Protein AF-J4GNJ0-F1 (afdb_monomer)

Organism: NCBI:txid599839

Radius of gyration: 18.59 Å; Cα contacts (8 Å, |Δi|>4): 223; chains: 1; bounding box: 46×24×50 Å

Solvent-accessible surface area (backbone atoms only — not comparable to full-atom values): 8146 Å² total; per-residue (Å²): 134,63,66,44,80,66,44,81,57,94,44,36,36,33,31,40,38,69,86,52,64,25,33,43,35,40,65,31,77,82,58,44,85,45,52,78,86,70,65,81,76,83,63,74,74,61,94,55,90,60,44,46,62,47,76,44,73,52,52,70,68,59,48,52,53,49,26,30,55,51,17,24,53,44,35,67,73,45,49,49,56,51,28,50,74,70,74,51,84,83,84,60,48,45,88,45,11,23,33,71,59,74,50,55,53,60,68,59,36,37,39,46,50,46,61,68,86,43,83,81,58,69,79,68,57,69,72,53,70,54,77,84,70,91,75,90,127

Structure (mmCIF, N/CA/C/O backbone):
data_AF-J4GNJ0-F1
#
_entry.id   AF-J4GNJ0-F1
#
loop_
_atom_site.group_PDB
_atom_site.id
_atom_site.type_symbol
_atom_site.label_atom_id
_atom_site.label_alt_id
_atom_site.label_comp_id
_atom_site.label_asym_id
_atom_site.label_entity_id
_atom_site.label_seq_id
_atom_site.pdbx_PDB_ins_code
_atom_site.Cartn_x
_atom_site.Cartn_y
_atom_site.Cartn_z
_atom_site.occupancy
_atom_site.B_iso_or_equiv
_atom_site.auth_seq_id
_atom_site.auth_comp_id
_atom_site.auth_asym_id
_atom_site.auth_atom_id
_atom_site.pdbx_PDB_model_num
ATOM 1 N N . MET A 1 1 ? -1.266 -14.611 13.419 1.00 60.84 1 MET A N 1
ATOM 2 C CA . MET A 1 1 ? -1.194 -13.269 14.043 1.00 60.84 1 MET A CA 1
ATOM 3 C C . MET A 1 1 ? -2.604 -12.832 14.402 1.00 60.84 1 MET A C 1
ATOM 5 O O . MET A 1 1 ? -3.481 -12.962 13.559 1.00 60.84 1 MET A O 1
ATOM 9 N N . SER A 1 2 ? -2.844 -12.379 15.633 1.00 79.38 2 SER A N 1
ATOM 10 C CA . SER A 1 2 ? -4.157 -11.843 16.021 1.00 79.38 2 SER A CA 1
ATOM 11 C C . SER A 1 2 ? -4.271 -10.378 15.576 1.00 79.38 2 SER A C 1
ATOM 13 O O . SER A 1 2 ? -3.281 -9.644 15.603 1.00 79.38 2 SER A O 1
ATOM 15 N N . SER A 1 3 ? -5.452 -9.954 15.126 1.00 86.69 3 SER A N 1
ATOM 16 C CA . SER A 1 3 ? -5.732 -8.569 14.728 1.00 86.69 3 SER A CA 1
ATOM 17 C C . SER A 1 3 ? -7.119 -8.148 15.208 1.00 86.69 3 SER A C 1
ATOM 19 O O . SER A 1 3 ? -8.036 -8.968 15.255 1.00 86.69 3 SER A O 1
ATOM 21 N N . ARG A 1 4 ? -7.271 -6.871 15.563 1.00 89.19 4 ARG A N 1
ATOM 22 C CA . ARG A 1 4 ? -8.541 -6.243 15.943 1.00 89.19 4 ARG A CA 1
ATOM 23 C C . ARG A 1 4 ? -9.037 -5.374 14.791 1.00 89.19 4 ARG A C 1
ATOM 25 O O . ARG A 1 4 ? -8.296 -4.530 14.298 1.00 89.19 4 ARG A O 1
ATOM 32 N N . LEU A 1 5 ? -10.288 -5.554 14.384 1.00 91.06 5 LEU A N 1
ATOM 33 C CA . LEU A 1 5 ? -10.966 -4.650 13.454 1.00 91.06 5 LEU A CA 1
ATOM 34 C C . LEU A 1 5 ? -11.220 -3.302 14.149 1.00 91.06 5 LEU A C 1
ATOM 36 O O . LEU A 1 5 ? -11.749 -3.290 15.259 1.00 91.06 5 LEU A O 1
ATOM 40 N N . ILE A 1 6 ? -10.813 -2.200 13.516 1.00 91.44 6 ILE A N 1
ATOM 41 C CA . ILE A 1 6 ? -10.984 -0.834 14.049 1.00 91.44 6 ILE A CA 1
ATOM 42 C C . ILE A 1 6 ? -11.926 0.016 13.197 1.00 91.44 6 ILE A C 1
ATOM 44 O O . ILE A 1 6 ? -12.599 0.884 13.731 1.00 91.44 6 ILE A O 1
ATOM 48 N N . VAL A 1 7 ? -11.996 -0.240 11.889 1.00 92.62 7 VAL A N 1
ATOM 49 C CA . VAL A 1 7 ? -12.964 0.392 10.988 1.00 92.62 7 VAL A CA 1
ATOM 50 C C . VAL A 1 7 ? -13.463 -0.652 10.009 1.00 92.62 7 VAL A C 1
ATOM 52 O O . VAL A 1 7 ? -12.674 -1.440 9.484 1.00 92.62 7 VAL A O 1
ATOM 55 N N . ASN A 1 8 ? -14.765 -0.629 9.749 1.00 93.50 8 ASN A N 1
ATOM 56 C CA . ASN A 1 8 ? -15.395 -1.411 8.703 1.00 93.50 8 ASN A CA 1
ATOM 57 C C . ASN A 1 8 ? -16.368 -0.527 7.925 1.00 93.50 8 ASN A C 1
ATOM 59 O O . ASN A 1 8 ? -17.282 0.048 8.513 1.00 93.50 8 ASN A O 1
ATOM 63 N N . THR A 1 9 ? -16.163 -0.419 6.619 1.00 89.00 9 THR A N 1
ATOM 64 C CA . THR A 1 9 ? -17.030 0.319 5.694 1.00 89.00 9 THR A CA 1
ATOM 65 C C . THR A 1 9 ? -17.300 -0.546 4.460 1.00 89.00 9 THR A C 1
ATOM 67 O O . THR A 1 9 ? -16.606 -1.544 4.267 1.00 89.00 9 THR A O 1
ATOM 70 N N . PRO A 1 10 ? -18.246 -0.164 3.585 1.00 89.69 10 PRO A N 1
ATOM 71 C CA . PRO A 1 10 ? -18.443 -0.856 2.310 1.00 89.69 10 PRO A CA 1
ATOM 72 C C . PRO A 1 10 ? -17.228 -0.830 1.369 1.00 89.69 10 PRO A C 1
ATOM 74 O O . PRO A 1 10 ? -17.180 -1.624 0.441 1.00 89.69 10 PRO A O 1
ATOM 77 N N . TYR A 1 11 ? -16.271 0.084 1.575 1.00 88.50 11 TYR A N 1
ATOM 78 C CA . TYR A 1 11 ? -15.157 0.304 0.643 1.00 88.50 11 TYR A CA 1
ATOM 79 C C . TYR A 1 11 ? -13.807 -0.166 1.176 1.00 88.50 11 TYR A C 1
ATOM 81 O O . TYR A 1 11 ? -12.883 -0.422 0.406 1.00 88.50 11 TYR A O 1
ATOM 89 N N . TYR A 1 12 ? -13.659 -0.231 2.496 1.00 93.44 12 TYR A N 1
ATOM 90 C CA . TYR A 1 12 ? -12.424 -0.663 3.127 1.00 93.44 12 TYR A CA 1
ATOM 91 C C . TYR A 1 12 ? -12.656 -1.133 4.561 1.00 93.44 12 TYR A C 1
ATOM 93 O O . TYR A 1 12 ? -13.602 -0.721 5.242 1.00 93.44 12 TYR A O 1
ATOM 101 N N . SER A 1 13 ? -11.712 -1.929 5.051 1.00 93.75 13 SER A N 1
ATOM 102 C CA . SER A 1 13 ? -11.567 -2.241 6.466 1.00 93.75 13 SER A CA 1
ATOM 103 C C . SER A 1 13 ? -10.156 -1.921 6.953 1.00 93.75 13 SER A C 1
ATOM 105 O O . SER A 1 13 ? -9.171 -2.072 6.228 1.00 93.75 13 SER A O 1
ATOM 107 N N . ALA A 1 14 ? -10.054 -1.466 8.199 1.00 93.12 14 ALA A N 1
ATOM 108 C CA . ALA A 1 14 ? -8.778 -1.232 8.862 1.00 93.12 14 ALA A CA 1
ATOM 109 C C . ALA A 1 14 ? -8.660 -2.140 10.086 1.00 93.12 14 ALA A C 1
ATOM 111 O O . ALA A 1 14 ? -9.594 -2.262 10.886 1.00 93.12 14 ALA A O 1
ATOM 112 N N . ARG A 1 15 ? -7.499 -2.780 10.238 1.00 93.00 15 ARG A N 1
ATOM 113 C CA . ARG A 1 15 ? -7.205 -3.720 11.325 1.00 93.00 15 ARG A CA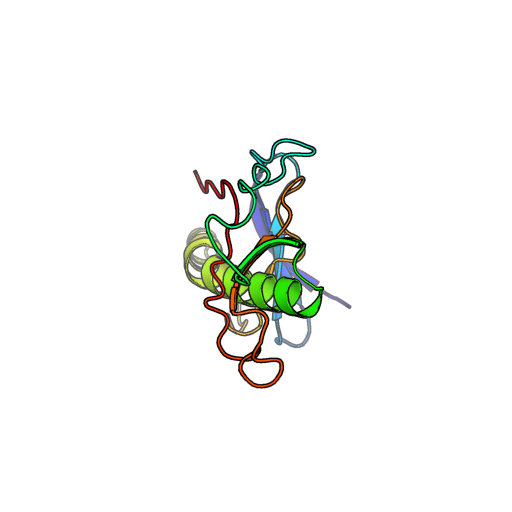 1
ATOM 114 C C . ARG A 1 15 ? -5.927 -3.320 12.045 1.00 93.00 15 ARG A C 1
ATOM 116 O O . ARG A 1 15 ? -4.910 -3.065 11.411 1.00 93.00 15 ARG A O 1
ATOM 123 N N . GLN A 1 16 ? -5.963 -3.323 13.370 1.00 90.19 16 GLN A N 1
ATOM 124 C CA . GLN A 1 16 ? -4.792 -3.148 14.220 1.00 90.19 16 GLN A CA 1
ATOM 125 C C . GLN A 1 16 ? -4.219 -4.522 14.585 1.00 90.19 16 GLN A C 1
ATOM 127 O O . GLN A 1 16 ? -4.937 -5.382 15.099 1.00 90.19 16 GLN A O 1
ATOM 132 N N . TYR A 1 17 ? -2.929 -4.748 14.342 1.00 87.44 17 TYR A N 1
ATOM 133 C CA . TYR A 1 17 ? -2.268 -5.996 14.729 1.00 87.44 17 TYR A CA 1
ATOM 134 C C . TYR A 1 17 ? -1.957 -6.029 16.233 1.00 87.44 17 TYR A C 1
ATOM 136 O O . TYR A 1 17 ? -1.531 -5.032 16.825 1.00 87.44 17 TYR A O 1
ATOM 144 N N . VAL A 1 18 ? -2.178 -7.187 16.864 1.00 75.88 18 VAL A N 1
ATOM 145 C CA . VAL A 1 18 ? -1.895 -7.396 18.294 1.00 75.88 18 VAL A CA 1
ATOM 146 C C . VAL A 1 18 ? -0.385 -7.320 18.534 1.00 75.88 18 VAL A C 1
ATOM 148 O O . VAL A 1 18 ? 0.393 -7.886 17.773 1.00 75.88 18 VAL A O 1
ATOM 151 N N . GLY A 1 19 ? 0.023 -6.590 19.577 1.00 70.69 19 GLY A N 1
ATOM 152 C CA . GLY A 1 19 ? 1.418 -6.179 19.803 1.00 70.69 19 GLY A CA 1
ATOM 153 C C . GLY A 1 19 ? 1.688 -4.707 19.466 1.00 70.69 19 GLY A C 1
ATOM 154 O O . GLY A 1 19 ? 2.812 -4.244 19.613 1.00 70.69 19 GLY A O 1
ATOM 155 N N . GLY A 1 20 ? 0.661 -3.961 19.033 1.00 60.41 20 GLY A N 1
ATOM 156 C CA . GLY A 1 20 ? 0.678 -2.494 18.944 1.00 60.41 20 GLY A CA 1
ATOM 157 C C . GLY A 1 20 ? 1.421 -1.916 17.739 1.00 60.41 20 GLY A C 1
ATOM 158 O O . GLY A 1 20 ? 1.427 -0.702 17.555 1.00 60.41 20 GLY A O 1
ATOM 159 N N . ALA A 1 21 ? 2.021 -2.756 16.898 1.00 67.00 21 ALA A N 1
ATOM 160 C CA . ALA A 1 21 ? 3.046 -2.283 15.982 1.00 67.00 21 ALA A CA 1
ATOM 161 C C . ALA A 1 21 ? 2.559 -1.884 14.588 1.00 67.00 21 ALA A C 1
ATOM 163 O O . ALA A 1 21 ? 3.361 -1.301 13.883 1.00 67.00 21 ALA A O 1
ATOM 164 N N . GLY A 1 22 ? 1.318 -2.134 14.152 1.00 83.81 22 GLY A N 1
ATOM 165 C CA . GLY A 1 22 ? 0.928 -1.785 12.776 1.00 83.81 22 GLY A CA 1
ATOM 166 C C . GLY A 1 22 ? -0.565 -1.815 12.480 1.00 83.81 22 GLY A C 1
ATOM 167 O O . GLY A 1 22 ? -1.341 -2.479 13.175 1.00 83.81 22 GLY A O 1
ATOM 168 N N . ILE A 1 23 ? -0.949 -1.092 11.427 1.00 90.56 23 ILE A N 1
ATOM 169 C CA . ILE A 1 23 ? -2.323 -1.009 10.919 1.00 90.56 23 ILE A CA 1
ATOM 170 C C . ILE A 1 23 ? -2.341 -1.530 9.486 1.00 90.56 23 ILE A C 1
ATOM 172 O O . ILE A 1 23 ? -1.669 -0.987 8.614 1.00 90.56 23 ILE A O 1
ATOM 176 N N . GLY A 1 24 ? -3.111 -2.587 9.249 1.00 92.56 24 GLY A N 1
ATOM 177 C CA . GLY A 1 24 ? -3.388 -3.092 7.910 1.00 92.56 24 GLY A CA 1
ATOM 178 C C . GLY A 1 24 ? -4.653 -2.454 7.357 1.00 92.56 24 GLY A C 1
ATOM 179 O O . GLY A 1 24 ? -5.689 -2.471 8.027 1.00 92.56 24 GLY A O 1
ATOM 180 N N . ILE A 1 25 ? -4.572 -1.918 6.143 1.00 93.69 25 ILE A N 1
ATOM 181 C CA . ILE A 1 25 ? -5.726 -1.391 5.409 1.00 93.69 25 ILE A CA 1
ATOM 182 C C . ILE A 1 25 ? -6.043 -2.337 4.261 1.00 93.69 25 ILE A C 1
ATOM 184 O O . ILE A 1 25 ? -5.169 -2.661 3.460 1.00 93.69 25 ILE A O 1
ATOM 188 N N . PHE A 1 26 ? -7.295 -2.764 4.184 1.00 93.88 26 PHE A N 1
ATOM 189 C CA . PHE A 1 26 ? -7.797 -3.693 3.184 1.00 93.88 26 PHE A CA 1
ATOM 190 C C . PHE A 1 26 ? -8.890 -2.981 2.406 1.00 93.88 26 PHE A C 1
ATOM 192 O O . PHE A 1 26 ? -9.861 -2.523 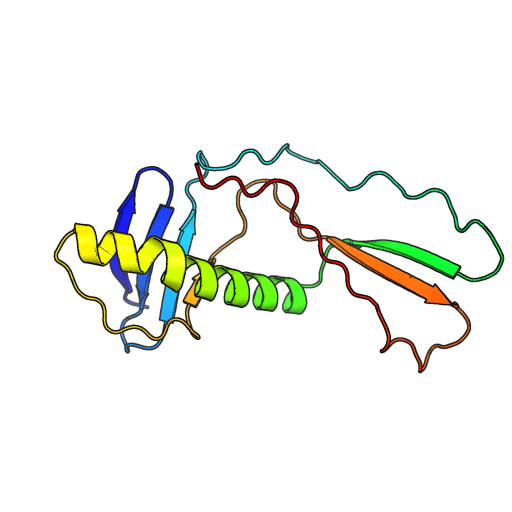3.008 1.00 93.88 26 PHE A O 1
ATOM 199 N N . LEU A 1 27 ? -8.717 -2.861 1.097 1.00 91.00 27 LEU A N 1
ATOM 200 C CA . LEU A 1 27 ? -9.731 -2.284 0.223 1.00 91.00 27 LEU A CA 1
ATOM 201 C C . LEU A 1 27 ? -10.696 -3.381 -0.212 1.00 91.00 27 LEU A C 1
ATOM 203 O O . LEU A 1 27 ? -10.285 -4.528 -0.387 1.00 91.00 27 LEU A O 1
ATOM 207 N N . ASP A 1 28 ? -11.962 -3.021 -0.368 1.00 88.69 28 ASP A N 1
ATOM 208 C CA . ASP A 1 28 ? -12.951 -3.909 -0.959 1.00 88.69 28 ASP A CA 1
ATOM 209 C C . ASP A 1 28 ? -12.746 -4.002 -2.478 1.00 88.69 28 ASP A C 1
ATOM 211 O O . ASP A 1 28 ? -12.375 -3.026 -3.137 1.00 88.69 28 ASP A O 1
ATOM 215 N N . ASP A 1 29 ? -13.017 -5.175 -3.043 1.00 78.69 29 ASP A N 1
ATOM 216 C CA . ASP A 1 29 ? -12.909 -5.430 -4.481 1.00 78.69 29 ASP A CA 1
ATOM 217 C C . ASP A 1 29 ? -13.843 -4.534 -5.309 1.00 78.69 29 ASP A C 1
ATOM 219 O O . ASP A 1 29 ? -13.519 -4.200 -6.449 1.00 78.69 29 ASP A O 1
ATOM 223 N N . ALA A 1 30 ? -14.988 -4.129 -4.751 1.00 77.88 30 ALA A N 1
ATOM 224 C CA . ALA A 1 30 ? -15.931 -3.215 -5.387 1.00 77.88 30 ALA A CA 1
ATOM 225 C C . ALA A 1 30 ? -15.473 -1.746 -5.333 1.00 77.88 30 ALA A C 1
ATOM 227 O O . ALA A 1 30 ? -15.995 -0.914 -6.074 1.00 77.88 30 ALA A O 1
ATOM 228 N N . ALA A 1 31 ? -14.480 -1.416 -4.501 1.00 74.56 31 ALA A N 1
ATOM 229 C CA . ALA A 1 31 ? -13.917 -0.075 -4.358 1.00 74.56 31 ALA A CA 1
ATOM 230 C C . ALA A 1 31 ? -12.739 0.168 -5.323 1.00 74.56 31 ALA A C 1
ATOM 232 O O . ALA A 1 31 ? -11.721 0.755 -4.955 1.00 74.56 31 ALA A O 1
ATOM 233 N N . THR A 1 32 ? -12.858 -0.303 -6.568 1.00 76.12 32 THR A N 1
ATOM 234 C CA . THR A 1 32 ? -11.866 -0.079 -7.627 1.00 76.12 32 THR A CA 1
ATOM 235 C C . THR A 1 32 ? -12.534 0.449 -8.892 1.00 76.12 32 THR A C 1
ATOM 237 O O . THR A 1 32 ? -13.567 -0.051 -9.331 1.00 76.12 32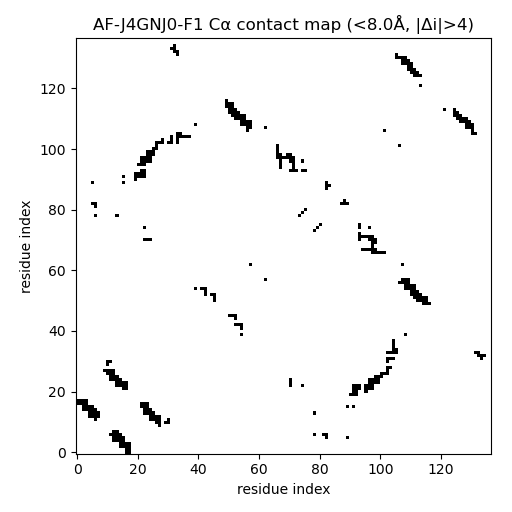 THR A O 1
ATOM 240 N N . ASP A 1 33 ? -11.909 1.431 -9.529 1.00 76.94 33 ASP A N 1
ATOM 241 C CA . ASP A 1 33 ? -12.183 1.824 -10.916 1.00 76.94 33 ASP A CA 1
ATOM 242 C C . ASP A 1 33 ? -11.092 1.304 -11.876 1.00 76.94 33 ASP A C 1
ATOM 244 O O . ASP A 1 33 ? -10.966 1.742 -13.027 1.00 76.94 33 ASP A O 1
ATOM 248 N N . GLY A 1 34 ? -10.276 0.364 -11.386 1.00 72.25 34 GLY A N 1
ATOM 249 C CA . GLY A 1 34 ? -9.191 -0.260 -12.121 1.00 72.25 34 GLY A CA 1
ATOM 250 C C . GLY A 1 34 ? -9.725 -1.044 -13.312 1.00 72.25 34 GLY A C 1
ATOM 251 O O . GLY A 1 34 ? -10.514 -1.976 -13.168 1.00 72.25 34 GLY A O 1
ATOM 252 N N . VAL A 1 35 ? -9.256 -0.694 -14.508 1.00 75.94 35 VAL A N 1
ATOM 253 C CA . VAL A 1 35 ? -9.610 -1.411 -15.737 1.00 75.94 35 VAL A CA 1
ATOM 254 C C . VAL A 1 35 ? -8.662 -2.606 -15.909 1.00 75.94 35 VAL A C 1
ATOM 256 O O . VAL A 1 35 ? -7.445 -2.395 -15.985 1.00 75.94 35 VAL A O 1
ATOM 259 N N . PRO A 1 36 ? -9.174 -3.851 -16.005 1.00 78.31 36 PRO A N 1
ATOM 260 C CA . PRO A 1 36 ? -8.344 -5.037 -16.183 1.00 78.31 36 PRO A CA 1
ATOM 261 C C . PRO A 1 36 ? -7.399 -4.912 -17.380 1.00 78.31 36 PRO A C 1
ATOM 263 O O . PRO A 1 36 ? -7.800 -4.503 -18.468 1.00 78.31 36 PRO A O 1
ATOM 266 N N . GLY A 1 37 ? -6.132 -5.283 -17.189 1.00 72.81 37 GLY A N 1
ATOM 267 C CA . GLY A 1 37 ? -5.147 -5.327 -18.273 1.00 72.81 37 GLY A CA 1
ATOM 268 C C . GLY A 1 37 ? -4.710 -3.961 -18.808 1.00 72.81 37 GLY A C 1
ATOM 269 O O . GLY A 1 37 ? -3.953 -3.918 -19.778 1.00 72.81 37 GLY A O 1
ATOM 270 N N . ARG A 1 38 ? -5.130 -2.849 -18.189 1.00 75.44 38 ARG A N 1
ATOM 271 C CA . ARG A 1 38 ? -4.674 -1.515 -18.577 1.00 75.44 38 ARG A CA 1
ATOM 272 C C . ARG A 1 38 ? -3.181 -1.377 -18.293 1.00 75.44 38 ARG A C 1
ATOM 274 O O . ARG A 1 38 ? -2.723 -1.502 -17.160 1.00 75.44 38 ARG A O 1
ATOM 281 N N . ARG A 1 39 ? -2.418 -1.109 -19.346 1.00 73.75 39 ARG A N 1
ATOM 282 C CA . ARG A 1 39 ? -0.984 -0.820 -19.282 1.00 73.75 39 ARG A CA 1
ATOM 283 C C . ARG A 1 39 ? -0.753 0.612 -19.763 1.00 73.75 39 ARG A C 1
ATOM 285 O O . ARG A 1 39 ? -1.550 1.102 -20.570 1.00 73.75 39 ARG A O 1
ATOM 292 N N . PRO A 1 40 ? 0.295 1.304 -19.286 1.00 71.44 40 PRO A N 1
ATOM 293 C CA . PRO A 1 40 ? 0.724 2.550 -19.903 1.00 71.44 40 PRO A CA 1
ATOM 294 C C . PRO A 1 40 ? 0.900 2.341 -21.415 1.00 71.44 40 PRO A C 1
ATOM 296 O O . PRO A 1 40 ? 1.372 1.273 -21.818 1.00 71.44 40 PRO A O 1
ATOM 299 N N . PRO A 1 41 ? 0.501 3.310 -22.260 1.00 67.69 41 PRO A N 1
ATOM 300 C CA . PRO A 1 41 ? 0.719 3.190 -23.693 1.00 67.69 41 PRO A CA 1
ATOM 301 C C . PRO A 1 41 ? 2.218 2.990 -23.956 1.00 67.69 41 PRO A C 1
ATOM 303 O O . PRO A 1 41 ? 3.032 3.608 -23.258 1.00 67.69 41 PRO A O 1
ATOM 306 N N . PRO A 1 42 ? 2.596 2.146 -24.934 1.00 58.28 42 PRO A N 1
ATOM 307 C CA . PRO A 1 42 ? 3.992 2.022 -25.320 1.00 58.28 42 PRO A CA 1
ATOM 308 C C . PRO A 1 42 ? 4.501 3.418 -25.680 1.00 58.28 42 PRO A C 1
ATOM 310 O O . PRO A 1 42 ? 3.919 4.103 -26.526 1.00 58.28 42 PRO A O 1
ATOM 313 N N . MET A 1 43 ? 5.546 3.880 -24.990 1.00 58.41 43 MET A N 1
ATOM 314 C CA . MET A 1 43 ? 6.184 5.127 -25.384 1.00 58.41 43 MET A CA 1
ATOM 315 C C . MET A 1 43 ? 6.800 4.925 -26.768 1.00 58.41 43 MET A C 1
ATOM 317 O O . MET A 1 43 ? 7.355 3.864 -27.062 1.00 58.41 43 MET A O 1
AT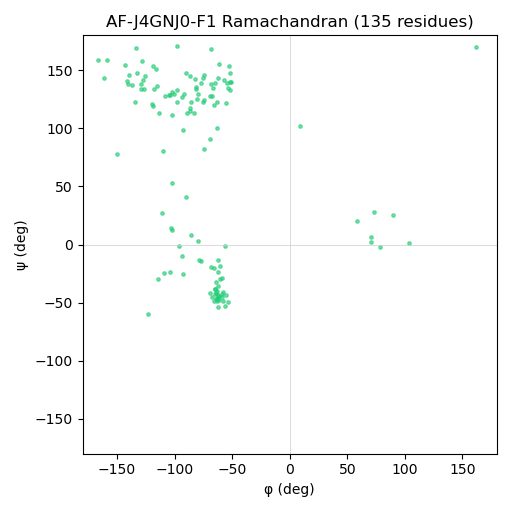OM 321 N N . LYS A 1 44 ? 6.672 5.940 -27.631 1.00 57.34 44 LYS A N 1
ATOM 322 C CA . LYS A 1 44 ? 7.400 5.970 -28.903 1.00 57.34 44 LYS A CA 1
ATOM 323 C C . LYS A 1 44 ? 8.892 5.735 -28.603 1.00 57.34 44 LYS A C 1
ATOM 325 O O . LYS A 1 44 ? 9.366 6.256 -27.588 1.00 57.34 44 LYS A O 1
ATOM 330 N N . PRO A 1 45 ? 9.605 4.946 -29.429 1.00 50.19 45 PRO A N 1
ATOM 331 C CA . PRO A 1 45 ? 11.026 4.687 -29.231 1.00 50.19 45 PRO A CA 1
ATOM 332 C C . PRO A 1 45 ? 11.799 6.010 -29.105 1.00 50.19 45 PRO A C 1
ATOM 334 O O . PRO A 1 45 ? 11.312 7.038 -29.588 1.00 50.19 45 PRO A O 1
ATOM 337 N N . PRO A 1 46 ? 12.954 6.007 -28.416 1.00 53.56 46 PRO A N 1
ATOM 338 C CA . PRO A 1 46 ? 13.668 7.227 -28.073 1.00 53.56 46 PRO A CA 1
ATOM 339 C C . PRO A 1 46 ? 13.885 8.083 -29.316 1.00 53.56 46 PRO A C 1
ATOM 341 O O . PRO A 1 46 ? 14.271 7.582 -30.369 1.00 53.56 46 PRO A O 1
ATOM 344 N N . ILE A 1 47 ? 13.587 9.370 -29.164 1.00 54.47 47 ILE A N 1
ATOM 345 C CA . ILE A 1 47 ? 13.568 10.355 -30.244 1.00 54.47 47 ILE A CA 1
ATOM 346 C C . ILE A 1 47 ? 14.979 10.581 -30.806 1.00 54.47 47 ILE A C 1
ATOM 348 O O . ILE A 1 47 ? 15.087 10.976 -31.953 1.00 54.47 47 ILE A O 1
ATOM 352 N N . GLU A 1 48 ? 16.043 10.252 -30.071 1.00 53.94 48 GLU A N 1
ATOM 353 C CA . GLU A 1 48 ? 17.433 10.428 -30.497 1.00 53.94 48 GLU A CA 1
ATOM 354 C C . GLU A 1 48 ? 18.370 9.535 -29.651 1.00 53.94 48 GLU A C 1
ATOM 356 O O . GLU A 1 48 ? 18.134 9.306 -28.462 1.00 53.94 48 GLU A O 1
ATOM 361 N N . GLU A 1 49 ? 19.398 8.995 -30.310 1.00 56.97 49 GLU A N 1
ATOM 362 C CA . GLU A 1 49 ? 20.639 8.370 -29.813 1.00 56.97 49 GLU A CA 1
ATOM 363 C C . GLU A 1 49 ? 20.766 8.095 -28.292 1.00 56.97 49 GLU A C 1
ATOM 365 O O . GLU A 1 49 ? 21.144 8.955 -27.497 1.00 56.97 49 GLU A O 1
ATOM 370 N N . GLY A 1 50 ? 20.566 6.835 -27.881 1.00 57.88 50 GLY A N 1
ATOM 371 C CA . GLY A 1 50 ? 21.075 6.337 -26.592 1.00 57.88 50 GLY A CA 1
ATOM 372 C C . GLY A 1 50 ? 20.344 6.828 -25.337 1.00 57.88 50 GLY A C 1
ATOM 373 O O . GLY A 1 50 ? 20.957 6.915 -24.274 1.00 57.88 50 GLY A O 1
ATOM 374 N N . MET A 1 51 ? 19.053 7.150 -25.433 1.00 63.28 51 MET A N 1
ATOM 375 C CA . MET A 1 51 ? 18.195 7.442 -24.278 1.00 63.28 51 MET A CA 1
ATOM 376 C C . MET A 1 51 ? 17.297 6.242 -23.935 1.00 63.28 51 MET A C 1
ATOM 378 O O . MET A 1 51 ? 16.619 5.692 -24.796 1.00 63.28 51 MET A O 1
ATOM 382 N N . ILE A 1 52 ? 17.248 5.848 -22.665 1.00 66.38 52 ILE A N 1
ATOM 383 C CA . ILE A 1 52 ? 16.250 4.947 -22.083 1.00 66.38 52 ILE A CA 1
ATOM 384 C C . ILE A 1 52 ? 14.992 5.773 -21.815 1.00 66.38 52 ILE A C 1
ATOM 386 O O . ILE A 1 52 ? 15.070 6.840 -21.210 1.00 66.38 52 ILE A O 1
ATOM 390 N N . ASN A 1 53 ? 13.838 5.287 -22.270 1.00 71.44 53 ASN A N 1
ATOM 391 C CA . ASN A 1 53 ? 12.534 5.889 -22.006 1.00 71.44 53 ASN A CA 1
ATOM 392 C C . ASN A 1 53 ? 11.456 4.797 -21.977 1.00 71.44 53 ASN A C 1
ATOM 394 O O . ASN A 1 53 ? 10.759 4.568 -22.966 1.00 71.44 53 ASN A O 1
ATOM 398 N N . VAL A 1 54 ? 11.381 4.057 -20.871 1.00 74.12 54 VAL A N 1
ATOM 399 C CA . VAL A 1 54 ? 10.554 2.845 -20.771 1.00 74.12 54 VAL A CA 1
ATOM 400 C C . VAL A 1 54 ? 9.724 2.833 -19.495 1.00 74.12 54 VAL A C 1
ATOM 402 O O . VAL A 1 54 ? 10.145 3.340 -18.457 1.00 74.12 54 VAL A O 1
ATOM 405 N N . PHE A 1 55 ? 8.537 2.232 -19.576 1.00 77.50 55 PHE A N 1
ATOM 406 C CA . PHE A 1 55 ? 7.775 1.835 -18.398 1.00 77.50 55 PHE A CA 1
ATOM 407 C C . PHE A 1 55 ? 8.006 0.359 -18.124 1.00 77.50 55 PHE A C 1
ATOM 409 O O . PHE A 1 55 ? 7.863 -0.475 -19.018 1.00 77.50 55 PHE A O 1
ATOM 416 N N . GLU A 1 56 ? 8.276 0.039 -16.872 1.00 82.31 56 GLU A N 1
ATOM 417 C CA . GLU A 1 56 ? 8.347 -1.331 -16.382 1.00 82.31 56 GLU A CA 1
ATOM 418 C C . GLU A 1 56 ? 7.459 -1.487 -15.152 1.00 82.31 56 GLU A C 1
ATOM 420 O O . GLU A 1 56 ? 7.103 -0.502 -14.502 1.00 82.31 56 GLU A O 1
ATOM 425 N N . GLN A 1 57 ? 7.060 -2.719 -14.852 1.00 83.69 57 GLN A N 1
ATOM 426 C CA . GLN A 1 57 ? 6.382 -2.985 -13.589 1.00 83.69 57 GLN A CA 1
ATOM 427 C C . GLN A 1 57 ? 7.374 -2.792 -12.448 1.00 83.69 57 GLN A C 1
ATOM 429 O O . GLN A 1 57 ? 8.533 -3.187 -12.561 1.00 83.69 57 GLN A O 1
ATOM 434 N N . ALA A 1 58 ? 6.909 -2.166 -11.373 1.00 84.62 58 ALA A N 1
ATOM 435 C CA . ALA A 1 58 ? 7.713 -1.973 -10.181 1.00 84.62 58 ALA A CA 1
ATOM 436 C C . ALA A 1 58 ? 8.098 -3.324 -9.561 1.00 84.62 58 ALA A C 1
ATOM 438 O O . ALA A 1 58 ? 7.288 -4.253 -9.538 1.00 84.62 58 ALA A O 1
ATOM 439 N N . ASP A 1 59 ? 9.313 -3.405 -9.024 1.00 88.38 59 ASP A N 1
ATOM 440 C CA . ASP A 1 59 ? 9.731 -4.537 -8.202 1.00 88.38 59 ASP A CA 1
ATOM 441 C C . ASP A 1 59 ? 8.984 -4.580 -6.856 1.00 88.38 59 ASP A C 1
ATOM 443 O O . ASP A 1 59 ? 8.284 -3.645 -6.451 1.00 88.38 59 ASP A O 1
ATOM 447 N N . GLU A 1 60 ? 9.118 -5.705 -6.154 1.00 89.75 60 GLU A N 1
ATOM 448 C CA . GLU A 1 60 ? 8.428 -5.941 -4.886 1.00 89.75 60 GLU A CA 1
ATOM 449 C C . GLU A 1 60 ? 8.834 -4.931 -3.801 1.00 89.75 60 GLU A C 1
ATOM 451 O O . GLU A 1 60 ? 7.992 -4.493 -3.014 1.00 89.75 60 GLU A O 1
ATOM 456 N N . GLU A 1 61 ? 10.102 -4.513 -3.773 1.00 89.81 61 GLU A N 1
ATOM 457 C CA . GLU A 1 61 ? 10.593 -3.520 -2.817 1.00 89.81 61 GLU A CA 1
ATOM 458 C C . GLU A 1 61 ? 9.897 -2.169 -3.022 1.00 89.81 61 GLU A C 1
ATOM 460 O O . GLU A 1 61 ? 9.348 -1.588 -2.080 1.00 89.81 61 GLU A O 1
ATOM 465 N N . THR A 1 62 ? 9.839 -1.701 -4.268 1.00 86.50 62 THR A N 1
ATOM 466 C CA . THR A 1 62 ? 9.155 -0.466 -4.651 1.00 86.50 62 THR A CA 1
ATOM 467 C C . THR A 1 62 ? 7.666 -0.556 -4.331 1.00 86.50 62 THR A C 1
ATOM 469 O O . THR A 1 62 ? 7.105 0.370 -3.741 1.00 86.50 62 THR A O 1
ATOM 472 N N . VAL A 1 63 ? 7.016 -1.680 -4.650 1.00 88.00 63 VAL A N 1
ATOM 473 C CA . VAL A 1 63 ? 5.604 -1.922 -4.315 1.00 88.00 63 VAL A CA 1
ATOM 474 C C . VAL A 1 63 ? 5.369 -1.835 -2.807 1.00 88.00 63 VAL A C 1
ATOM 476 O O . VAL A 1 63 ? 4.462 -1.123 -2.370 1.00 88.00 63 VAL A O 1
ATOM 479 N N . ASN A 1 64 ? 6.190 -2.504 -2.001 1.00 89.75 64 ASN A N 1
ATOM 480 C CA . ASN A 1 64 ? 6.056 -2.512 -0.546 1.00 89.75 64 ASN A CA 1
ATOM 481 C C . ASN A 1 64 ? 6.297 -1.126 0.067 1.00 89.75 64 ASN A C 1
ATOM 483 O O . ASN A 1 64 ? 5.568 -0.719 0.977 1.00 89.75 64 ASN A O 1
ATOM 487 N N . ASN A 1 65 ? 7.257 -0.364 -0.460 1.00 89.62 65 ASN A N 1
ATOM 488 C CA . ASN A 1 65 ? 7.486 1.022 -0.053 1.00 89.62 65 ASN A CA 1
ATOM 489 C C . ASN A 1 65 ? 6.266 1.906 -0.349 1.00 89.62 65 ASN A C 1
ATOM 491 O O . ASN A 1 65 ? 5.823 2.664 0.518 1.00 89.62 65 ASN A O 1
ATOM 495 N N . TRP A 1 66 ? 5.655 1.753 -1.525 1.00 90.62 66 TRP A N 1
ATOM 496 C CA . TRP A 1 66 ? 4.422 2.464 -1.869 1.00 90.62 66 TRP A CA 1
ATOM 497 C C . TRP A 1 66 ? 3.236 2.056 -0.996 1.00 90.62 66 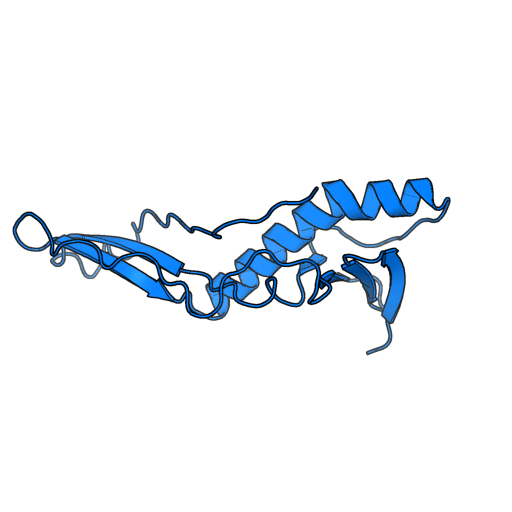TRP A C 1
ATOM 499 O O . TRP A 1 66 ? 2.503 2.926 -0.528 1.00 90.62 66 TRP A O 1
ATOM 509 N N . LYS A 1 67 ? 3.065 0.760 -0.713 1.00 92.25 67 LYS A N 1
ATOM 510 C CA . LYS A 1 67 ? 2.027 0.260 0.201 1.00 92.25 67 LYS A CA 1
ATOM 511 C C . LYS A 1 67 ? 2.149 0.871 1.601 1.00 92.25 67 LYS A C 1
ATOM 513 O O . LYS A 1 67 ? 1.132 1.249 2.183 1.00 92.25 67 LYS A O 1
ATOM 518 N N . ARG A 1 68 ? 3.371 1.019 2.128 1.00 91.88 68 ARG A N 1
ATOM 519 C CA . ARG A 1 68 ? 3.635 1.696 3.414 1.00 91.88 68 ARG A CA 1
ATOM 520 C C . ARG A 1 68 ? 3.307 3.185 3.354 1.00 91.88 68 ARG A C 1
ATOM 522 O O . ARG A 1 68 ? 2.582 3.688 4.207 1.00 91.88 68 ARG A O 1
ATOM 529 N N . MET A 1 69 ? 3.778 3.883 2.320 1.00 91.44 69 MET A N 1
ATOM 530 C CA . MET A 1 69 ? 3.528 5.318 2.161 1.00 91.44 69 MET A CA 1
ATOM 531 C C . MET A 1 69 ? 2.030 5.632 2.039 1.00 91.44 69 MET A C 1
ATOM 533 O O . MET A 1 69 ? 1.523 6.502 2.745 1.00 91.44 69 MET A O 1
ATOM 537 N N . LEU A 1 70 ? 1.303 4.893 1.193 1.00 90.94 70 LEU A N 1
ATOM 538 C CA . LEU A 1 70 ? -0.150 5.029 1.080 1.00 90.94 70 LEU A CA 1
ATOM 539 C C . LEU A 1 70 ? -0.851 4.635 2.379 1.00 90.94 70 LEU A C 1
ATOM 541 O O . LEU A 1 70 ? -1.764 5.333 2.803 1.00 90.94 70 LEU A O 1
ATOM 545 N N . GLY A 1 71 ? -0.410 3.555 3.031 1.00 92.12 71 GLY A N 1
ATOM 546 C CA . GLY A 1 71 ? -0.942 3.119 4.320 1.00 92.12 71 GLY A CA 1
ATOM 547 C C . GLY A 1 71 ? -0.907 4.233 5.364 1.00 92.12 71 GLY A C 1
ATOM 548 O O . GLY A 1 71 ? -1.936 4.536 5.967 1.00 92.12 71 GLY A O 1
ATOM 549 N N . LYS A 1 72 ? 0.243 4.898 5.514 1.00 93.12 72 LYS A N 1
ATOM 550 C CA . LYS A 1 72 ? 0.400 6.057 6.401 1.00 93.12 72 LYS A CA 1
ATOM 551 C C . LYS A 1 72 ? -0.598 7.170 6.073 1.00 93.12 72 LYS A C 1
ATOM 553 O O . LYS A 1 72 ? -1.338 7.606 6.955 1.00 93.12 72 LYS A O 1
ATOM 558 N N . ILE A 1 73 ? -0.655 7.593 4.807 1.00 91.06 73 ILE A N 1
ATOM 559 C CA . ILE A 1 73 ? -1.551 8.671 4.356 1.00 91.06 73 ILE A CA 1
ATOM 560 C C . ILE A 1 73 ? -3.014 8.315 4.649 1.00 91.06 73 ILE A C 1
ATOM 562 O O . ILE A 1 73 ? -3.757 9.133 5.188 1.00 91.06 73 ILE A O 1
ATOM 566 N N . LEU A 1 74 ? -3.428 7.085 4.343 1.00 91.06 74 LEU A N 1
ATOM 567 C CA . LEU A 1 74 ? -4.795 6.619 4.568 1.00 91.06 74 LEU A CA 1
ATOM 568 C C . LEU A 1 74 ? -5.150 6.576 6.056 1.00 91.06 74 LEU A C 1
ATOM 570 O O . LEU A 1 74 ? -6.266 6.949 6.424 1.00 91.06 74 LEU A O 1
ATOM 574 N N . VAL A 1 75 ? -4.219 6.174 6.928 1.00 91.81 75 VAL A N 1
ATOM 575 C CA . VAL A 1 75 ? -4.466 6.217 8.374 1.00 91.81 75 VAL A CA 1
ATOM 576 C C . VAL A 1 75 ? -4.692 7.642 8.857 1.00 91.81 75 VAL A C 1
ATOM 578 O O . VAL A 1 75 ? -5.628 7.886 9.620 1.00 91.81 75 VAL A O 1
ATOM 581 N N . GLU A 1 76 ? -3.850 8.578 8.429 1.00 90.88 76 GLU A N 1
ATOM 582 C CA . GLU A 1 76 ? -3.925 9.973 8.864 1.00 90.88 76 GLU A CA 1
ATOM 583 C C . GLU A 1 76 ? -5.186 10.675 8.353 1.00 90.88 76 GLU A C 1
ATOM 585 O O . GLU A 1 76 ? -5.859 11.360 9.125 1.00 90.88 76 GLU A O 1
ATOM 590 N N . GLN A 1 77 ? -5.514 10.482 7.074 1.00 91.50 77 GLN A N 1
ATOM 591 C CA . GLN A 1 77 ? -6.549 11.251 6.380 1.00 91.50 77 GLN A CA 1
ATOM 592 C C . GLN A 1 77 ? -7.936 10.601 6.413 1.00 91.50 77 GLN A C 1
ATOM 594 O O . GLN A 1 77 ? -8.928 11.314 6.294 1.00 91.50 77 GLN A O 1
ATOM 599 N N . ILE A 1 78 ? -8.029 9.274 6.565 1.00 91.25 78 ILE A N 1
ATOM 600 C CA . ILE A 1 78 ? -9.303 8.541 6.456 1.00 91.25 78 ILE A CA 1
ATOM 601 C C . ILE A 1 78 ? -9.594 7.740 7.728 1.00 91.25 78 ILE A C 1
ATOM 603 O O . ILE A 1 78 ? -10.573 8.017 8.421 1.00 91.25 78 ILE A O 1
ATOM 607 N N . VAL A 1 79 ? -8.712 6.803 8.101 1.00 90.88 79 VAL A N 1
ATOM 608 C CA . VAL A 1 79 ? -8.984 5.870 9.212 1.00 90.88 79 VAL A CA 1
ATOM 609 C C . VAL A 1 79 ? -9.125 6.610 10.539 1.00 90.88 79 VAL A C 1
ATOM 611 O O . VAL A 1 79 ? -10.055 6.352 11.296 1.00 90.88 79 VAL A O 1
ATOM 614 N N . ARG A 1 80 ? -8.222 7.548 10.854 1.00 90.38 80 ARG A N 1
ATOM 615 C CA . ARG A 1 80 ? -8.270 8.294 12.120 1.00 90.38 80 ARG A CA 1
ATOM 616 C C . ARG A 1 80 ? -9.537 9.158 12.238 1.00 90.38 80 ARG A C 1
ATOM 618 O O . ARG A 1 80 ? -10.167 9.098 13.299 1.00 90.38 80 ARG A O 1
ATOM 625 N N . PRO A 1 81 ? -9.944 9.932 11.214 1.00 90.81 81 PRO A N 1
ATOM 626 C CA . PRO A 1 81 ? -11.248 10.589 11.210 1.00 90.81 81 PRO A CA 1
ATOM 627 C C . PRO A 1 81 ? -12.427 9.632 11.407 1.00 90.81 81 PRO A C 1
ATOM 629 O O . PRO A 1 81 ? -13.306 9.934 12.214 1.00 90.81 81 PRO A O 1
ATOM 632 N N . ASP A 1 82 ? -12.434 8.476 10.743 1.00 91.38 82 ASP A N 1
ATOM 633 C CA . ASP A 1 82 ? -13.541 7.519 10.837 1.00 91.38 82 ASP A CA 1
ATOM 634 C C . ASP A 1 82 ? -13.624 6.842 12.209 1.00 91.38 82 ASP A C 1
ATOM 636 O O . ASP A 1 82 ? -14.707 6.777 12.790 1.00 91.38 82 ASP A O 1
ATOM 640 N N . VAL A 1 83 ? -12.491 6.450 12.800 1.00 89.38 83 VAL A N 1
ATOM 641 C CA . VAL A 1 83 ? -12.453 5.939 14.182 1.00 89.38 83 VAL A CA 1
ATOM 642 C C . VAL A 1 83 ? -12.989 6.984 15.163 1.00 89.38 83 VAL A C 1
ATOM 644 O O . VAL A 1 83 ? -13.798 6.667 16.035 1.00 89.38 83 VAL A O 1
ATOM 647 N N . LYS A 1 84 ? -12.604 8.256 14.988 1.00 88.81 84 LYS A N 1
ATOM 648 C CA . LYS A 1 84 ? -13.102 9.353 15.829 1.00 88.81 84 LYS A CA 1
ATOM 649 C C . LYS A 1 84 ? -14.614 9.549 15.677 1.00 88.81 84 LYS A C 1
ATOM 651 O O . LYS A 1 84 ? -15.285 9.794 16.676 1.00 88.81 84 LYS A O 1
ATOM 656 N N . ARG A 1 85 ? -15.159 9.438 14.458 1.00 88.44 85 ARG A N 1
ATOM 657 C CA . ARG A 1 85 ? -16.611 9.514 14.191 1.00 88.44 85 ARG A CA 1
ATOM 658 C C . ARG A 1 85 ? -17.385 8.370 14.844 1.00 88.44 85 ARG A C 1
ATOM 660 O O . ARG A 1 85 ? -18.519 8.573 15.262 1.00 88.44 85 ARG A O 1
ATOM 667 N N . GLN A 1 86 ? -16.767 7.198 14.959 1.00 88.00 86 GLN A N 1
ATOM 668 C CA . GLN A 1 86 ? -17.331 6.025 15.632 1.00 88.00 86 GLN A CA 1
ATOM 669 C C . GLN A 1 86 ? -17.214 6.087 17.165 1.00 88.00 86 GLN A C 1
ATOM 671 O O . GLN A 1 86 ? -17.619 5.144 17.839 1.00 88.00 86 GLN A O 1
ATOM 676 N N . TRP A 1 87 ? -16.682 7.183 17.723 1.00 84.62 87 TRP A N 1
ATOM 677 C CA . TRP A 1 87 ? -16.393 7.347 19.153 1.00 84.62 87 TRP A CA 1
ATOM 678 C C . TRP A 1 87 ? -15.423 6.298 19.732 1.00 84.62 87 TRP A C 1
ATOM 680 O O . TRP A 1 87 ? -15.355 6.136 20.950 1.00 84.62 87 TRP A O 1
ATOM 690 N N . ASP A 1 88 ? -14.630 5.630 18.886 1.00 81.88 88 ASP A N 1
ATOM 691 C CA . ASP A 1 88 ? -13.586 4.687 19.306 1.00 81.88 88 ASP A CA 1
ATOM 692 C C . ASP A 1 88 ? -12.202 5.377 19.314 1.00 81.88 88 ASP A C 1
ATOM 694 O O . ASP A 1 88 ? -12.027 6.531 18.900 1.00 81.88 88 ASP A O 1
ATOM 698 N N . ARG A 1 89 ? -11.192 4.689 19.847 1.00 76.94 89 ARG A N 1
ATOM 699 C CA . ARG A 1 89 ? -9.788 5.110 19.844 1.00 76.94 89 ARG A CA 1
ATOM 700 C C . ARG A 1 89 ? -8.909 3.912 19.511 1.00 76.94 89 ARG A C 1
ATOM 702 O O . ARG A 1 89 ? -9.070 2.840 20.084 1.00 76.94 89 ARG A O 1
ATOM 709 N N . PHE A 1 90 ? -7.911 4.117 18.657 1.00 77.88 90 PHE A N 1
ATOM 710 C CA . PHE A 1 90 ? -6.857 3.129 18.426 1.00 77.88 90 PHE A CA 1
ATOM 711 C C . PHE A 1 90 ? -5.486 3.706 18.811 1.00 77.88 90 PHE A C 1
ATOM 713 O O . PHE A 1 90 ? -5.276 4.919 18.782 1.00 77.88 90 PHE A O 1
ATOM 720 N N . THR A 1 91 ? -4.551 2.831 19.183 1.00 73.06 91 THR A N 1
ATOM 721 C CA . THR A 1 91 ? -3.225 3.178 19.740 1.00 73.06 91 THR A CA 1
ATOM 722 C C . THR A 1 91 ? -2.060 2.854 18.795 1.00 73.06 91 THR A C 1
ATOM 724 O O . THR A 1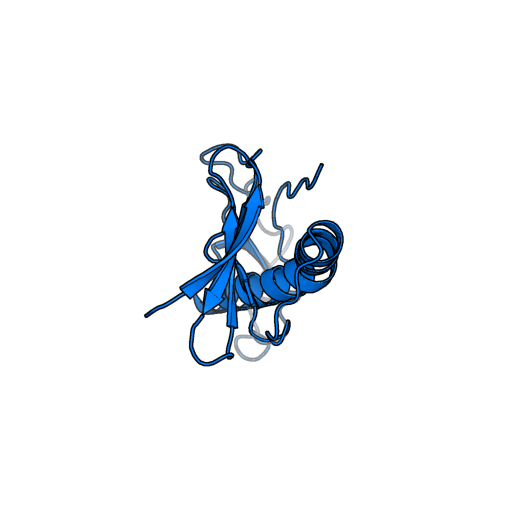 91 ? -0.948 2.582 19.231 1.00 73.06 91 THR A O 1
ATOM 727 N N . GLY A 1 92 ? -2.308 2.843 17.486 1.00 73.06 92 GLY A N 1
ATOM 728 C CA . GLY A 1 92 ? -1.328 2.445 16.472 1.00 73.06 92 GLY A CA 1
ATOM 729 C C . GLY A 1 92 ? -0.490 3.614 15.957 1.00 73.06 92 GLY A C 1
ATOM 730 O O . GLY A 1 92 ? -0.988 4.735 15.837 1.00 73.06 92 GLY A O 1
ATOM 731 N N . ASN A 1 93 ? 0.768 3.333 15.612 1.00 81.88 93 ASN A N 1
ATOM 732 C CA . ASN A 1 93 ? 1.627 4.278 14.906 1.00 81.88 93 ASN A CA 1
ATOM 733 C C . ASN A 1 93 ? 1.216 4.347 13.416 1.00 81.88 93 ASN A C 1
ATOM 735 O O . ASN A 1 93 ? 1.229 3.315 12.746 1.00 81.88 93 ASN A O 1
ATOM 739 N N . PRO A 1 94 ? 0.858 5.524 12.870 1.00 81.69 94 PRO A N 1
ATOM 740 C CA . PRO A 1 94 ? 0.597 5.671 11.438 1.00 81.69 94 PRO A CA 1
ATOM 741 C C . PRO A 1 94 ? 1.793 5.302 10.549 1.00 81.69 94 PRO A C 1
ATOM 743 O O . PRO A 1 94 ? 1.587 4.825 9.439 1.00 81.69 94 PRO A O 1
ATOM 746 N N . ASP A 1 95 ? 3.033 5.459 11.025 1.00 84.94 95 ASP A N 1
ATOM 747 C CA . ASP A 1 95 ? 4.242 5.147 10.241 1.00 84.94 95 ASP A CA 1
ATOM 748 C C . ASP A 1 95 ? 4.429 3.650 9.976 1.00 84.94 95 ASP A C 1
ATOM 750 O O . ASP A 1 95 ? 5.156 3.255 9.066 1.00 84.94 95 ASP A O 1
ATOM 754 N N . SER A 1 96 ? 3.775 2.804 10.764 1.00 87.31 96 SER A N 1
ATOM 755 C CA . SER A 1 96 ? 3.780 1.358 10.579 1.00 87.31 96 SER A CA 1
ATOM 756 C C . SER A 1 96 ? 2.496 0.841 9.936 1.00 87.31 96 SER A C 1
ATOM 758 O O . SER A 1 96 ? 2.232 -0.366 9.916 1.00 87.31 96 SER A O 1
ATOM 760 N N . ALA A 1 97 ? 1.681 1.754 9.411 1.00 91.31 97 ALA A N 1
ATOM 761 C CA . ALA A 1 97 ? 0.541 1.404 8.601 1.00 91.31 97 ALA A CA 1
ATOM 762 C C . ALA A 1 97 ? 0.982 0.978 7.201 1.00 91.31 97 ALA A C 1
ATOM 764 O O . ALA A 1 97 ? 1.897 1.545 6.604 1.00 91.31 97 ALA A O 1
ATOM 765 N N . ALA A 1 98 ? 0.289 -0.011 6.657 1.00 92.81 98 ALA A N 1
ATOM 766 C CA . ALA A 1 98 ? 0.481 -0.438 5.287 1.00 92.81 98 ALA A CA 1
ATOM 767 C C . ALA A 1 98 ? -0.862 -0.781 4.654 1.00 92.81 98 ALA A C 1
ATOM 769 O O . ALA A 1 98 ? -1.742 -1.392 5.270 1.00 92.81 98 ALA A O 1
ATOM 770 N N . LEU A 1 99 ? -0.990 -0.403 3.390 1.00 93.06 99 LEU A N 1
ATOM 771 C CA . LEU A 1 99 ? -2.000 -0.966 2.520 1.00 93.06 99 LEU A CA 1
ATOM 772 C C . LEU A 1 99 ? -1.659 -2.443 2.275 1.00 93.06 99 LEU A C 1
ATOM 774 O O . LEU A 1 99 ? -0.530 -2.748 1.897 1.00 93.06 99 LEU A O 1
ATOM 778 N N . HIS A 1 100 ? -2.606 -3.353 2.504 1.00 92.56 100 HIS A N 1
ATOM 779 C CA . HIS A 1 100 ? -2.381 -4.785 2.303 1.00 92.56 100 HIS A CA 1
ATOM 780 C C . HIS A 1 100 ? -2.062 -5.072 0.835 1.00 92.56 100 HIS A C 1
ATOM 782 O O . HIS A 1 100 ? -1.002 -5.612 0.523 1.00 92.56 100 HIS A O 1
ATOM 788 N N . ASP A 1 101 ? -2.935 -4.611 -0.061 1.00 90.75 101 ASP A N 1
ATOM 789 C CA . ASP A 1 101 ? -2.783 -4.698 -1.508 1.00 90.75 101 ASP A CA 1
ATOM 790 C C . ASP A 1 101 ? -3.313 -3.451 -2.203 1.00 90.75 101 ASP A C 1
ATOM 792 O O . ASP A 1 101 ? -4.186 -2.752 -1.686 1.00 90.75 101 ASP A O 1
ATOM 796 N N . PHE A 1 102 ? -2.776 -3.170 -3.391 1.00 88.81 102 PHE A N 1
ATOM 797 C CA . PHE A 1 102 ? -3.372 -2.163 -4.261 1.00 88.81 102 PHE A CA 1
ATOM 798 C C . PHE A 1 102 ? -4.798 -2.574 -4.655 1.00 88.81 102 PHE A C 1
ATOM 800 O O . PHE A 1 102 ? -5.094 -3.772 -4.678 1.00 88.81 102 PHE A O 1
ATOM 807 N N . PRO A 1 103 ? -5.669 -1.606 -5.004 1.00 87.31 103 PRO A N 1
ATOM 808 C CA . PRO A 1 103 ? -6.985 -1.930 -5.527 1.00 87.31 103 PRO A CA 1
ATOM 809 C C . PRO A 1 103 ? -6.880 -2.909 -6.696 1.00 87.31 103 PRO A C 1
ATOM 811 O O . PRO A 1 103 ? -5.925 -2.893 -7.480 1.00 87.31 103 PRO A O 1
ATOM 814 N N . ARG A 1 104 ? -7.883 -3.767 -6.840 1.00 82.56 104 ARG A N 1
ATOM 815 C CA . ARG A 1 104 ? -7.895 -4.772 -7.897 1.00 82.56 104 ARG A CA 1
ATOM 816 C C . ARG A 1 104 ? -7.701 -4.123 -9.277 1.00 82.56 104 ARG A C 1
ATOM 818 O O . ARG A 1 104 ? -8.256 -3.065 -9.563 1.00 82.56 104 ARG A O 1
ATOM 825 N N . HIS A 1 105 ? -6.900 -4.77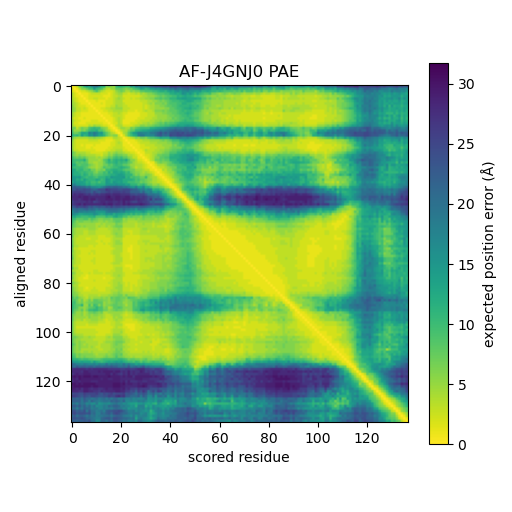9 -10.121 1.00 83.25 105 HIS A N 1
ATOM 826 C CA . HIS A 1 105 ? -6.464 -4.325 -11.454 1.00 83.25 105 HIS A CA 1
ATOM 827 C C . HIS A 1 105 ? -5.478 -3.150 -11.490 1.00 83.25 105 HIS A C 1
ATOM 829 O O . HIS A 1 105 ? -5.047 -2.764 -12.578 1.00 83.25 105 HIS A O 1
ATOM 835 N N . TYR A 1 106 ? -5.044 -2.638 -10.340 1.00 82.88 106 TYR A N 1
ATOM 836 C CA . TYR A 1 106 ? -3.939 -1.692 -10.294 1.00 82.88 106 TYR A CA 1
ATOM 837 C C . TYR A 1 106 ? -2.608 -2.423 -10.353 1.00 82.88 106 TYR A C 1
ATOM 839 O O . TYR A 1 106 ? -2.374 -3.407 -9.656 1.00 82.88 106 TYR A O 1
ATOM 847 N N . VAL A 1 107 ? -1.710 -1.888 -11.171 1.00 84.75 107 VAL A N 1
ATOM 848 C CA . VAL A 1 107 ? -0.317 -2.315 -11.241 1.00 84.75 107 VAL A CA 1
ATOM 849 C C . VAL A 1 107 ? 0.539 -1.068 -11.124 1.00 84.75 107 VAL A C 1
ATOM 851 O O . VAL A 1 107 ? 0.256 -0.055 -11.769 1.00 84.75 107 VAL A O 1
ATOM 854 N N . LEU A 1 108 ? 1.572 -1.137 -10.292 1.00 84.19 108 LEU A N 1
ATOM 855 C CA . LEU A 1 108 ? 2.533 -0.057 -10.153 1.00 84.19 108 LEU A CA 1
ATOM 856 C C . LEU A 1 108 ? 3.539 -0.125 -11.304 1.00 84.19 108 LEU A C 1
ATOM 858 O O . LEU A 1 108 ? 4.176 -1.156 -11.510 1.00 84.19 108 LEU A O 1
ATOM 862 N N . TRP A 1 109 ? 3.683 0.977 -12.037 1.00 79.81 109 TRP A N 1
ATOM 863 C CA . TRP A 1 109 ? 4.663 1.107 -13.114 1.00 79.81 109 TRP A CA 1
ATOM 864 C C . TRP A 1 109 ? 5.691 2.177 -12.757 1.00 79.81 109 TRP A C 1
ATOM 866 O O . TRP A 1 109 ? 5.326 3.263 -12.295 1.00 79.81 109 TRP A O 1
ATOM 876 N N . VAL A 1 110 ? 6.962 1.878 -13.010 1.00 82.19 110 VAL A N 1
ATOM 877 C CA . VAL A 1 110 ? 8.082 2.809 -12.872 1.00 82.19 110 VAL A CA 1
ATOM 878 C C . VAL A 1 110 ? 8.441 3.336 -14.251 1.00 82.19 110 VAL A C 1
ATOM 880 O O . VAL A 1 110 ? 8.611 2.569 -15.201 1.00 82.19 110 VAL A O 1
ATOM 883 N N . HIS A 1 111 ? 8.539 4.658 -14.370 1.00 79.31 111 HIS A N 1
ATOM 884 C CA . HIS A 1 111 ? 9.060 5.305 -15.567 1.00 79.31 111 HIS A CA 1
ATOM 885 C C . HIS A 1 111 ? 10.573 5.470 -15.445 1.00 79.31 111 HIS A C 1
ATOM 887 O O . HIS A 1 111 ? 11.044 6.243 -14.613 1.00 79.31 111 HIS A O 1
ATOM 893 N N . LYS A 1 112 ? 11.326 4.761 -16.285 1.00 75.38 112 LYS A N 1
ATOM 894 C CA . LYS A 1 112 ? 12.780 4.890 -16.378 1.00 75.38 112 LYS A CA 1
ATOM 895 C C . LYS A 1 112 ? 13.159 5.806 -17.535 1.00 75.38 112 LYS A C 1
ATOM 897 O O . LYS A 1 112 ? 12.822 5.525 -18.687 1.00 75.38 112 LYS A O 1
ATOM 902 N N . THR A 1 113 ? 13.901 6.864 -17.218 1.00 72.19 113 THR A N 1
ATOM 903 C CA . THR A 1 113 ? 14.492 7.804 -18.179 1.00 72.19 113 THR A CA 1
ATOM 904 C C . THR A 1 113 ? 15.995 7.966 -17.922 1.00 72.19 113 THR A C 1
ATOM 906 O O . THR A 1 113 ? 16.413 7.970 -16.765 1.00 72.19 113 THR A O 1
ATOM 909 N N . GLY A 1 114 ? 16.828 8.076 -18.965 1.00 65.50 114 GLY A N 1
ATOM 910 C CA . GLY A 1 114 ? 18.270 8.351 -18.801 1.00 65.50 114 GLY A CA 1
ATOM 911 C C . GLY A 1 114 ? 19.135 8.023 -20.023 1.00 65.50 114 GLY A C 1
ATOM 912 O O . GLY A 1 114 ? 18.655 7.396 -20.955 1.00 65.50 114 GLY A O 1
ATOM 913 N N . LYS A 1 115 ? 20.415 8.423 -20.037 1.00 60.62 115 LYS A N 1
ATOM 914 C CA . LYS A 1 115 ? 21.370 8.064 -21.111 1.00 60.62 115 LYS A CA 1
ATOM 915 C C . LYS A 1 115 ? 21.950 6.660 -20.885 1.00 60.62 115 LYS A C 1
ATOM 917 O O . LYS A 1 115 ? 22.403 6.357 -19.788 1.00 60.62 115 LYS A O 1
ATOM 922 N N . THR A 1 116 ? 22.003 5.828 -21.926 1.00 58.34 116 THR A N 1
ATOM 923 C CA . THR A 1 116 ? 22.459 4.423 -21.885 1.00 58.34 116 THR A CA 1
ATOM 924 C C . THR A 1 116 ? 23.930 4.254 -21.468 1.00 58.34 116 THR A C 1
ATOM 926 O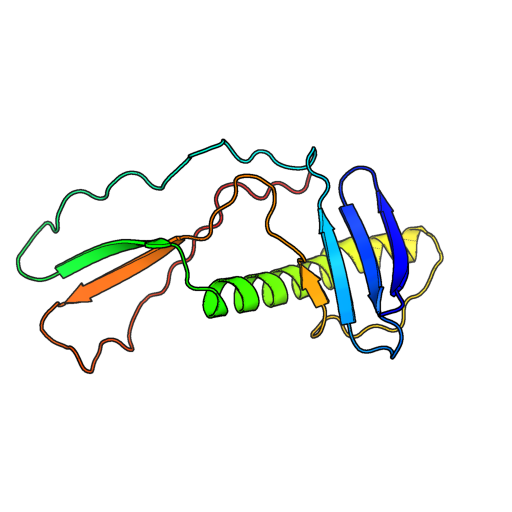 O . THR A 1 116 ? 24.298 3.191 -20.982 1.00 58.34 116 THR A O 1
ATOM 929 N N . TYR A 1 117 ? 24.782 5.274 -21.640 1.00 47.09 117 TYR A N 1
ATOM 930 C CA . TYR A 1 117 ? 26.239 5.141 -21.471 1.00 47.09 117 TYR A CA 1
ATOM 931 C C . TYR A 1 117 ? 26.730 5.156 -20.012 1.00 47.09 117 TYR A C 1
ATOM 933 O O . TYR A 1 117 ? 27.875 4.794 -19.752 1.00 47.09 117 TYR A O 1
ATOM 941 N N . ASP A 1 118 ? 25.894 5.540 -19.046 1.00 47.22 118 ASP A N 1
ATOM 942 C CA . ASP A 1 118 ? 26.331 5.662 -17.655 1.00 47.22 118 ASP A CA 1
ATOM 943 C C . ASP A 1 118 ? 25.718 4.579 -16.758 1.00 47.22 118 ASP A C 1
ATOM 945 O O . ASP A 1 118 ? 24.750 4.786 -16.027 1.00 47.22 118 ASP A O 1
ATOM 949 N N . LEU A 1 119 ? 26.322 3.388 -16.808 1.00 43.56 119 LEU A N 1
ATOM 950 C CA . LEU A 1 119 ? 25.994 2.262 -15.926 1.00 43.56 119 LEU A CA 1
ATOM 951 C C . LEU A 1 119 ? 26.250 2.570 -14.434 1.00 43.56 119 LEU A C 1
ATOM 953 O O . LEU A 1 119 ? 25.790 1.814 -13.582 1.00 43.56 119 LEU A O 1
ATOM 957 N N . ARG A 1 120 ? 26.965 3.660 -14.096 1.00 44.25 120 ARG A N 1
ATOM 958 C CA . ARG A 1 120 ? 27.235 4.094 -12.710 1.00 44.25 120 ARG A CA 1
ATOM 959 C C . ARG A 1 120 ? 26.386 5.292 -12.270 1.00 44.25 120 ARG A C 1
ATOM 961 O O . ARG A 1 120 ? 26.118 5.411 -11.077 1.00 44.25 120 ARG A O 1
ATOM 968 N N . ALA A 1 121 ? 25.892 6.118 -13.194 1.00 40.25 121 ALA A N 1
ATOM 969 C CA . ALA A 1 121 ? 24.858 7.125 -12.923 1.00 40.25 121 ALA A CA 1
ATOM 970 C C . ALA A 1 121 ? 23.425 6.575 -13.008 1.00 40.25 121 ALA A C 1
ATOM 972 O O . ALA A 1 121 ? 22.466 7.331 -12.842 1.00 40.25 121 ALA A O 1
ATOM 973 N N . LEU A 1 122 ? 23.268 5.253 -13.144 1.00 37.28 122 LEU A N 1
ATOM 974 C CA . LEU A 1 122 ? 22.002 4.522 -13.011 1.00 37.28 122 LEU A CA 1
ATOM 975 C C . LEU A 1 122 ? 21.293 4.736 -11.648 1.00 37.28 122 LEU A C 1
ATOM 977 O O . LEU A 1 122 ? 20.215 4.208 -11.428 1.00 37.28 122 LEU A O 1
ATOM 981 N N . ASN A 1 123 ? 21.874 5.513 -10.728 1.00 35.50 123 ASN A N 1
ATOM 982 C CA . ASN A 1 123 ? 21.260 5.927 -9.464 1.00 35.50 123 ASN A CA 1
ATOM 983 C C . ASN A 1 123 ? 20.596 7.319 -9.518 1.00 35.50 123 ASN A C 1
ATOM 985 O O . ASN A 1 123 ? 19.999 7.738 -8.530 1.00 35.50 123 ASN A O 1
ATOM 989 N N . MET A 1 124 ? 20.653 8.036 -10.650 1.00 33.41 124 MET A N 1
ATOM 990 C CA . MET A 1 124 ? 19.882 9.270 -10.884 1.00 33.41 124 MET A CA 1
ATOM 991 C C . MET A 1 124 ? 18.666 9.003 -11.781 1.00 33.41 124 MET A C 1
ATOM 993 O O . MET A 1 124 ? 18.457 9.666 -12.796 1.00 33.41 124 MET A O 1
ATOM 997 N N . PHE A 1 125 ? 17.833 8.027 -11.415 1.00 40.19 125 PHE A N 1
ATOM 998 C CA . PHE A 1 125 ? 16.508 7.912 -12.017 1.00 40.19 125 PHE A CA 1
ATOM 999 C C . PHE A 1 125 ? 15.593 9.003 -11.459 1.00 40.19 125 PHE A C 1
ATOM 1001 O O . PHE A 1 125 ? 15.365 9.091 -10.251 1.00 40.19 125 PHE A O 1
ATOM 1008 N N . THR A 1 126 ? 15.005 9.811 -12.343 1.00 39.59 126 THR A N 1
ATOM 1009 C CA . THR A 1 126 ? 13.807 10.578 -11.986 1.00 39.59 126 THR A CA 1
ATOM 1010 C C . THR A 1 126 ? 12.628 9.607 -11.956 1.00 39.59 126 THR A C 1
ATOM 1012 O O . THR A 1 126 ? 11.900 9.442 -12.929 1.00 39.59 126 THR A O 1
ATOM 1015 N N . ASN A 1 127 ? 12.474 8.896 -10.837 1.00 38.59 127 ASN A N 1
ATOM 1016 C CA . ASN A 1 127 ? 11.390 7.937 -10.643 1.00 38.59 127 ASN A CA 1
ATOM 1017 C C . ASN A 1 127 ? 10.059 8.688 -10.526 1.00 38.59 127 ASN A C 1
ATOM 1019 O O . ASN A 1 127 ? 9.638 9.071 -9.435 1.00 38.59 127 ASN A O 1
ATOM 1023 N N . SER A 1 128 ? 9.383 8.903 -11.654 1.00 48.00 128 SER A N 1
ATOM 1024 C CA . SER A 1 128 ? 7.969 9.261 -11.633 1.00 48.00 128 SER A CA 1
ATOM 1025 C C . SER A 1 128 ? 7.150 7.973 -11.600 1.00 48.00 128 SER A C 1
ATOM 1027 O O . SER A 1 128 ? 7.232 7.123 -12.488 1.00 48.00 128 SER A O 1
ATOM 1029 N N . VAL A 1 129 ? 6.397 7.797 -10.520 1.00 48.88 129 VAL A N 1
ATOM 1030 C CA . VAL A 1 129 ? 5.539 6.632 -10.315 1.00 48.88 129 VAL A CA 1
ATOM 1031 C C . VAL A 1 129 ? 4.102 7.066 -10.543 1.00 48.88 129 VAL A C 1
ATOM 1033 O O . VAL A 1 129 ? 3.649 8.065 -9.983 1.00 48.88 129 VAL A O 1
ATOM 1036 N N . ARG A 1 130 ? 3.377 6.331 -11.389 1.00 52.97 130 ARG A N 1
ATOM 1037 C CA . ARG A 1 130 ? 1.959 6.596 -11.653 1.00 52.97 130 ARG A CA 1
ATOM 1038 C C . ARG A 1 130 ? 1.106 5.449 -11.141 1.00 52.97 130 ARG A C 1
ATOM 1040 O O . ARG A 1 130 ? 1.113 4.363 -11.712 1.00 52.97 130 ARG A O 1
ATOM 1047 N N . LEU A 1 131 ? 0.303 5.743 -10.127 1.00 49.31 131 LEU A N 1
ATOM 1048 C CA . LEU A 1 131 ? -0.908 4.989 -9.829 1.00 49.31 131 LEU A CA 1
ATOM 1049 C C . LEU A 1 131 ? -2.029 5.593 -10.678 1.00 49.31 131 LEU A C 1
ATOM 1051 O O . LEU A 1 131 ? -2.354 6.771 -10.535 1.00 49.31 131 LEU A O 1
ATOM 1055 N N . GLN A 1 132 ? -2.577 4.831 -11.619 1.00 47.75 132 GLN A N 1
ATOM 1056 C CA . GLN A 1 132 ? -3.680 5.323 -12.443 1.00 47.75 132 GLN A CA 1
ATOM 1057 C C . GLN A 1 132 ? -4.997 5.144 -11.691 1.00 47.75 132 GLN A C 1
ATOM 1059 O O . GLN A 1 132 ? -5.419 4.008 -11.571 1.00 47.75 132 GLN A O 1
ATOM 1064 N N . ASN A 1 133 ? -5.637 6.258 -11.306 1.00 40.72 133 ASN A N 1
ATOM 1065 C CA . ASN A 1 133 ? -7.055 6.389 -10.923 1.00 40.72 133 ASN A CA 1
ATOM 1066 C C . ASN A 1 133 ? -7.501 6.205 -9.450 1.00 40.72 133 ASN A C 1
ATOM 1068 O O . ASN A 1 133 ? -8.673 5.951 -9.220 1.00 40.72 133 ASN A O 1
ATOM 1072 N N . LEU A 1 134 ? -6.679 6.411 -8.414 1.00 39.19 134 LEU A N 1
ATOM 1073 C CA . LEU A 1 134 ? -7.222 6.377 -7.037 1.00 39.19 134 LEU A CA 1
ATOM 1074 C C . LEU A 1 134 ? -8.263 7.495 -6.812 1.00 39.19 134 LEU A C 1
ATOM 1076 O O . LEU A 1 134 ? -7.906 8.650 -6.577 1.00 39.19 134 LEU A O 1
ATOM 1080 N N . ARG A 1 135 ? -9.553 7.152 -6.884 1.00 35.75 135 ARG A N 1
ATOM 1081 C CA . ARG A 1 135 ? -10.664 8.006 -6.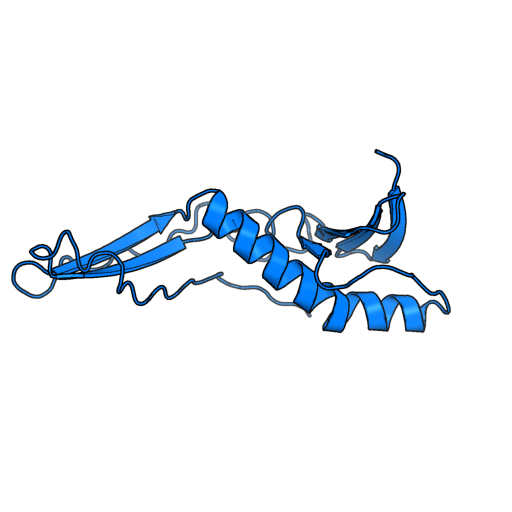460 1.00 35.75 135 ARG A CA 1
ATOM 1082 C C . ARG A 1 135 ? -11.159 7.532 -5.101 1.00 35.75 135 ARG A C 1
ATOM 1084 O O . ARG A 1 135 ? -11.760 6.472 -4.990 1.00 35.75 135 ARG A O 1
ATOM 1091 N N . PHE A 1 136 ? -10.925 8.352 -4.084 1.00 36.06 136 PHE A N 1
ATOM 1092 C CA . PHE A 1 136 ? -11.668 8.284 -2.831 1.00 36.06 136 PHE A CA 1
ATOM 1093 C C . PHE A 1 136 ? -12.829 9.269 -2.971 1.00 36.06 136 PHE A C 1
ATOM 1095 O O . PHE A 1 136 ? -12.620 10.479 -2.884 1.00 36.06 136 PHE A O 1
ATOM 1102 N N . THR A 1 137 ? -14.012 8.763 -3.316 1.00 36.53 137 THR A N 1
ATOM 1103 C CA . THR A 1 137 ? -15.274 9.519 -3.255 1.00 36.53 137 THR A CA 1
ATOM 1104 C C . THR A 1 137 ? -15.987 9.233 -1.953 1.00 36.53 137 THR A C 1
ATOM 1106 O O . THR A 1 137 ? -16.064 8.031 -1.614 1.00 36.53 137 THR A O 1
#

Secondary structure (DSSP, 8-state):
--EEEEEE-SSEEEEEETTS--EEEEE-TTS--PPTT--PPPPPPPSSTTEEEEEEEPPHHHHHHHHHHHHHHHIIIIIHHHHHHTT------GGGEEESSPPTT---EEEEEEETT-SSSTT----EEE-------

Mean predicted aligned error: 10.28 Å

Foldseek 3Di:
DDWAWQDDDPFWTWIQDPPQEEIEIEGDLVNDPADAPDDDPAPDPDPDPFKDWDKDFDDPVVQFVVQLVVQLVCCVPPRVVRSVVVVHDGRHDSSRGGYPDDHPNWTKIWTFIDGRPCPPVSVPGPTDIDGPDDDDD

pLDDT: mean 75.4, std 17.84, range [33.41, 93.88]

Sequence (137 aa):
MSSRLIVNTPYYSARQYVGGAGIGIFLDDAATDGVPGRRPPPMKPPIEEGMINVFEQADEETVNNWKRMLGKILVEQIVRPDVKRQWDRFTGNPDSAALHDFPRHYVLWVHKTGKTYDLRALNMFTNSVRLQNLRFT